Protein AF-A0A392NWX9-F1 (afdb_monomer_lite)

Structure (mmCIF, N/CA/C/O backbone):
data_AF-A0A392NWX9-F1
#
_entry.id   AF-A0A392NWX9-F1
#
loop_
_atom_site.group_PDB
_atom_site.id
_atom_site.type_symbol
_atom_site.label_atom_id
_atom_site.label_alt_id
_atom_site.label_comp_id
_atom_site.label_asym_id
_atom_site.label_entity_id
_atom_site.label_seq_id
_atom_site.pdbx_PDB_ins_code
_atom_site.Cartn_x
_atom_site.Cartn_y
_atom_site.Cartn_z
_atom_site.occupancy
_atom_site.B_iso_or_equiv
_atom_site.auth_seq_id
_atom_site.auth_comp_id
_atom_site.auth_asym_id
_atom_site.auth_atom_id
_atom_site.pdbx_PDB_model_num
ATOM 1 N N . MET A 1 1 ? -34.594 -14.656 4.050 1.00 49.50 1 MET A N 1
ATOM 2 C CA . MET A 1 1 ? -33.598 -13.805 3.363 1.00 49.50 1 MET A CA 1
ATOM 3 C C . MET A 1 1 ? -32.645 -14.717 2.615 1.00 49.50 1 MET A C 1
ATOM 5 O O . MET A 1 1 ? -32.000 -15.535 3.253 1.00 49.50 1 MET A O 1
ATOM 9 N N . ARG A 1 2 ? -32.621 -14.668 1.279 1.00 46.66 2 ARG A N 1
ATOM 10 C CA . ARG A 1 2 ? -31.607 -15.385 0.495 1.00 46.66 2 ARG A CA 1
ATOM 11 C C . ARG A 1 2 ? -30.357 -14.510 0.478 1.00 46.66 2 ARG A C 1
ATOM 13 O O . ARG A 1 2 ? -30.364 -13.478 -0.184 1.00 46.66 2 ARG A O 1
ATOM 20 N N . ALA A 1 3 ? -29.334 -14.883 1.241 1.00 52.28 3 ALA A N 1
ATOM 21 C CA . ALA A 1 3 ? -28.002 -14.331 1.038 1.00 52.28 3 ALA A CA 1
ATOM 22 C C . ALA A 1 3 ? -27.560 -14.743 -0.375 1.00 52.28 3 ALA A C 1
ATOM 24 O O . ALA A 1 3 ? -27.521 -15.932 -0.694 1.00 52.28 3 ALA A O 1
ATOM 25 N N . CYS A 1 4 ? -27.343 -13.762 -1.253 1.00 55.12 4 CYS A N 1
ATOM 26 C CA . CYS A 1 4 ? -26.766 -14.002 -2.571 1.00 55.12 4 CYS A CA 1
ATOM 27 C C . CYS A 1 4 ? -25.428 -14.742 -2.411 1.00 55.12 4 CYS A C 1
ATOM 29 O O . CYS A 1 4 ? -24.653 -14.368 -1.532 1.00 55.12 4 CYS A O 1
ATOM 31 N N . PRO A 1 5 ? -25.085 -15.697 -3.292 1.00 58.81 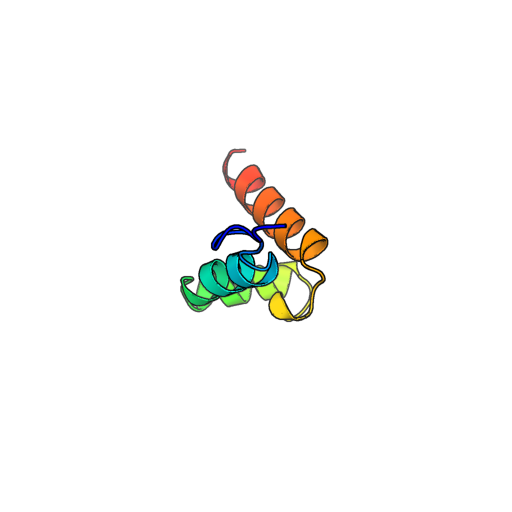5 PRO A N 1
ATOM 32 C CA . PRO A 1 5 ? -23.774 -16.355 -3.264 1.00 58.81 5 PRO A CA 1
ATOM 33 C C . PRO A 1 5 ? -22.603 -15.384 -3.525 1.00 58.81 5 PRO A C 1
ATOM 35 O O . PRO A 1 5 ? -21.453 -15.742 -3.315 1.00 58.81 5 PRO A O 1
ATOM 38 N N . HIS A 1 6 ? -22.903 -14.147 -3.945 1.00 53.97 6 HIS A N 1
ATOM 39 C CA . HIS A 1 6 ? -21.958 -13.047 -4.165 1.00 53.97 6 HI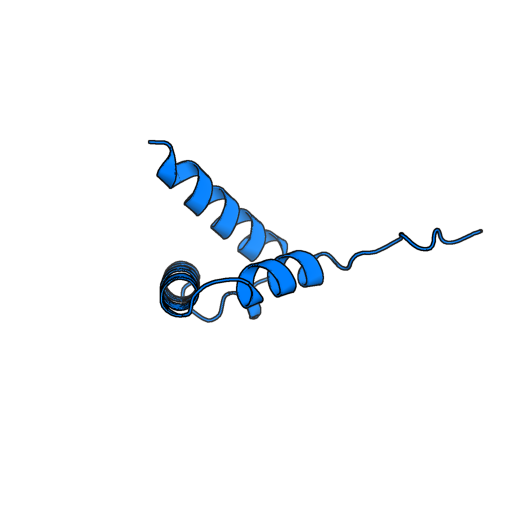S A CA 1
ATOM 40 C C . HIS A 1 6 ? -21.966 -11.982 -3.052 1.00 53.97 6 HIS A C 1
ATOM 42 O O . HIS A 1 6 ? -21.416 -10.896 -3.236 1.00 53.97 6 HIS A O 1
ATOM 48 N N . HIS A 1 7 ? -22.609 -12.236 -1.908 1.00 53.72 7 HIS A N 1
ATOM 49 C CA . HIS A 1 7 ? -22.548 -11.324 -0.767 1.00 53.72 7 HIS A CA 1
ATOM 50 C C . HIS A 1 7 ? -21.199 -11.489 -0.052 1.00 53.72 7 HIS A C 1
ATOM 52 O O . HIS A 1 7 ? -21.099 -12.205 0.937 1.00 53.72 7 HIS A O 1
ATOM 58 N N . GLY A 1 8 ? -20.165 -10.846 -0.596 1.00 55.56 8 GLY A N 1
ATOM 59 C CA . GLY A 1 8 ? -18.853 -10.746 0.036 1.00 55.56 8 GLY A CA 1
ATOM 60 C C . GLY A 1 8 ? -17.766 -11.530 -0.685 1.00 55.56 8 GLY A C 1
ATOM 61 O O . GLY A 1 8 ? -17.248 -12.508 -0.159 1.00 55.56 8 GLY A O 1
ATOM 62 N N . LEU A 1 9 ? -17.316 -11.042 -1.843 1.00 60.88 9 LEU A N 1
ATOM 63 C CA . LEU A 1 9 ? -15.864 -11.055 -2.017 1.00 60.88 9 LEU A CA 1
ATOM 64 C C . LEU A 1 9 ? -15.344 -10.152 -0.903 1.00 60.88 9 LEU A C 1
ATOM 66 O O . LEU A 1 9 ? -15.554 -8.938 -0.955 1.00 60.88 9 LEU A O 1
ATOM 70 N N . GLU A 1 10 ? -14.812 -10.754 0.162 1.00 82.38 10 GLU A N 1
ATOM 71 C CA . GLU A 1 10 ? -14.282 -9.980 1.274 1.00 82.38 10 GLU A CA 1
ATOM 72 C C . GLU A 1 10 ? -13.265 -9.001 0.691 1.00 82.38 10 GLU A C 1
ATOM 74 O O . GLU A 1 10 ? -12.407 -9.390 -0.096 1.00 82.38 10 GLU A O 1
ATOM 79 N N . GLN A 1 11 ? -13.418 -7.713 0.987 1.00 82.81 11 GLN A N 1
ATOM 80 C CA . GLN A 1 11 ? -12.655 -6.652 0.325 1.00 82.81 11 GLN A CA 1
ATOM 81 C C . GLN A 1 11 ? -11.137 -6.897 0.408 1.00 82.81 11 GLN A C 1
ATOM 83 O O . GLN A 1 11 ? -10.398 -6.609 -0.533 1.00 82.81 11 GLN A O 1
ATOM 88 N N . TRP A 1 12 ? -10.678 -7.540 1.486 1.00 85.56 12 TRP A N 1
ATOM 89 C CA . TRP A 1 12 ? -9.289 -7.969 1.631 1.00 85.56 12 TRP A CA 1
ATOM 90 C C . TRP A 1 12 ? -8.843 -8.976 0.556 1.00 85.56 12 TRP A C 1
ATOM 92 O O . TRP A 1 12 ? -7.687 -8.931 0.147 1.00 85.56 12 TRP A O 1
ATOM 102 N N . LEU A 1 13 ? -9.727 -9.840 0.043 1.00 90.81 13 LEU A N 1
ATOM 103 C CA . LEU A 1 13 ? -9.402 -10.827 -0.990 1.00 90.81 13 LEU A CA 1
ATOM 104 C C . LEU A 1 13 ? -9.031 -10.159 -2.319 1.00 90.81 13 LEU A C 1
ATOM 106 O O . LEU A 1 13 ? -8.215 -10.695 -3.070 1.00 90.81 13 LEU A O 1
ATOM 110 N N . ILE A 1 14 ? -9.585 -8.976 -2.600 1.00 90.94 14 ILE A N 1
ATOM 111 C CA . ILE A 1 14 ? -9.222 -8.175 -3.776 1.00 90.94 14 ILE A CA 1
ATOM 112 C C . ILE A 1 14 ? -7.758 -7.734 -3.661 1.00 90.94 14 ILE A C 1
ATOM 114 O O . ILE A 1 14 ? -6.969 -7.992 -4.569 1.00 90.94 14 ILE A O 1
ATOM 118 N N . ILE A 1 15 ? -7.378 -7.148 -2.520 1.00 93.44 15 ILE A N 1
ATOM 119 C CA . ILE A 1 15 ? -5.998 -6.713 -2.251 1.00 93.44 15 ILE A CA 1
ATOM 120 C C . ILE A 1 15 ? -5.049 -7.912 -2.230 1.00 93.44 15 ILE A C 1
ATOM 122 O O . ILE A 1 15 ? -3.981 -7.868 -2.837 1.00 93.44 15 ILE A O 1
ATOM 126 N N . TYR A 1 16 ? -5.461 -9.010 -1.597 1.00 94.12 16 TYR A N 1
ATOM 127 C CA . TYR A 1 16 ? -4.704 -10.255 -1.544 1.00 94.12 16 TYR A CA 1
ATOM 128 C C . TYR A 1 16 ? -4.418 -10.815 -2.934 1.00 94.12 16 TYR A C 1
ATOM 130 O O . TYR A 1 16 ? -3.271 -11.128 -3.254 1.00 94.12 16 TYR A O 1
ATOM 138 N N . THR A 1 17 ? -5.444 -10.924 -3.776 1.00 94.81 17 THR A N 1
ATOM 139 C CA . THR A 1 17 ? -5.299 -11.459 -5.133 1.00 94.81 17 THR A CA 1
ATOM 140 C C . THR A 1 17 ? -4.432 -10.540 -5.985 1.00 94.81 17 THR A C 1
ATOM 142 O O . THR A 1 17 ? -3.525 -11.021 -6.661 1.00 94.81 17 THR A O 1
ATOM 145 N N . PHE A 1 18 ? -4.655 -9.223 -5.901 1.00 94.38 18 PHE A N 1
ATOM 146 C CA . PHE A 1 18 ? -3.830 -8.228 -6.579 1.00 94.38 18 PHE A CA 1
ATOM 147 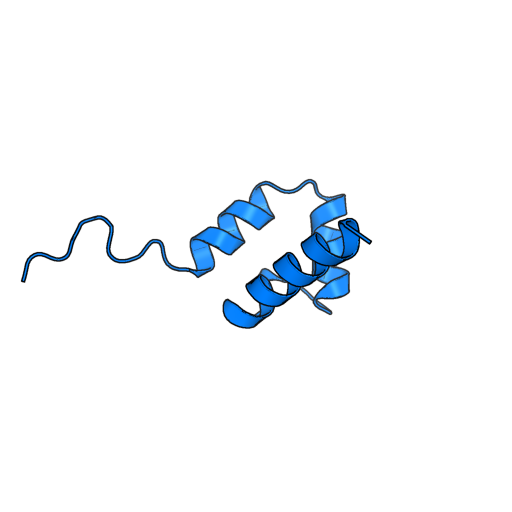C C . PHE A 1 18 ? -2.356 -8.379 -6.192 1.00 94.38 18 PHE A C 1
ATOM 149 O O . PHE A 1 18 ? -1.526 -8.650 -7.053 1.00 94.38 18 PHE A O 1
ATOM 156 N N . TYR A 1 19 ? -2.038 -8.299 -4.899 1.00 96.62 19 TYR A N 1
ATOM 157 C CA . TYR A 1 19 ? -0.667 -8.341 -4.391 1.00 96.62 19 TYR A CA 1
ATOM 158 C C . TYR A 1 19 ? 0.049 -9.660 -4.713 1.00 96.62 19 TYR A C 1
ATOM 160 O O . TYR A 1 19 ? 1.215 -9.652 -5.107 1.00 96.62 19 TYR A O 1
ATOM 168 N N . ASN A 1 20 ? -0.641 -10.802 -4.608 1.00 96.00 20 ASN A N 1
ATOM 169 C CA . ASN A 1 20 ? -0.055 -12.099 -4.965 1.00 96.00 20 ASN A CA 1
ATOM 170 C C . ASN A 1 20 ? 0.161 -12.271 -6.473 1.00 96.00 20 ASN A C 1
ATOM 172 O O . ASN A 1 20 ? 1.028 -13.052 -6.868 1.00 96.00 20 ASN A O 1
ATOM 176 N N . GLY A 1 21 ? -0.578 -11.535 -7.304 1.00 97.00 21 GLY A N 1
ATOM 177 C CA . GLY A 1 21 ? -0.367 -11.483 -8.748 1.00 97.00 21 GLY A CA 1
ATOM 178 C C . GLY A 1 21 ? 0.832 -10.630 -9.175 1.00 97.00 21 GLY A C 1
ATOM 179 O O . GLY A 1 21 ? 1.259 -10.719 -10.323 1.00 97.00 21 GLY A O 1
ATOM 180 N N . LEU A 1 22 ? 1.400 -9.817 -8.278 1.00 96.44 22 LEU A N 1
ATOM 181 C CA . LEU A 1 22 ? 2.507 -8.919 -8.605 1.00 96.44 22 LEU A CA 1
ATOM 182 C C . LEU A 1 22 ? 3.853 -9.640 -8.673 1.00 96.44 22 LEU A C 1
ATOM 184 O O . LEU A 1 22 ? 4.112 -10.599 -7.938 1.00 96.44 22 LEU A O 1
ATOM 188 N N . LEU A 1 23 ? 4.759 -9.095 -9.484 1.00 97.56 23 LEU A N 1
ATOM 189 C CA . LEU A 1 23 ? 6.172 -9.460 -9.463 1.00 97.56 23 LEU A CA 1
ATOM 190 C C . LEU A 1 23 ? 6.819 -9.047 -8.132 1.00 97.56 23 LEU A C 1
ATOM 192 O O . LEU A 1 23 ? 6.396 -8.085 -7.489 1.00 97.56 23 LEU A O 1
ATOM 196 N N . TY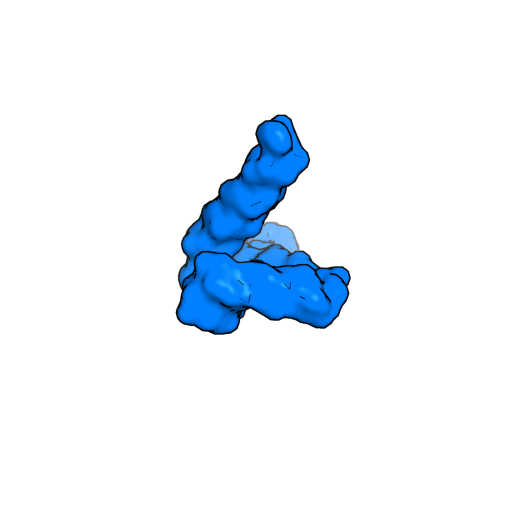R A 1 24 ? 7.870 -9.765 -7.730 1.00 96.50 24 TYR A N 1
ATOM 197 C CA . TYR A 1 24 ? 8.547 -9.552 -6.445 1.00 96.50 24 TYR A CA 1
ATOM 198 C C . TYR A 1 24 ? 9.029 -8.106 -6.253 1.00 96.50 24 TYR A C 1
ATOM 200 O O . TYR A 1 24 ? 8.801 -7.505 -5.208 1.00 96.50 24 TYR A O 1
ATOM 208 N N . ASN A 1 25 ? 9.646 -7.521 -7.280 1.00 96.81 25 ASN A N 1
ATOM 209 C CA . ASN A 1 25 ? 10.112 -6.136 -7.246 1.00 96.81 25 ASN A CA 1
ATOM 210 C C . ASN A 1 25 ? 8.955 -5.142 -7.066 1.00 96.81 25 ASN A C 1
ATOM 212 O O . ASN A 1 25 ? 9.082 -4.206 -6.286 1.00 96.81 25 ASN A O 1
ATOM 216 N N . THR A 1 26 ? 7.819 -5.367 -7.728 1.00 96.25 26 THR A N 1
ATOM 217 C CA . THR A 1 26 ? 6.634 -4.516 -7.575 1.00 96.25 26 THR A CA 1
ATOM 218 C C . THR A 1 26 ? 6.057 -4.606 -6.162 1.00 96.25 26 THR A C 1
ATOM 220 O O . THR A 1 26 ? 5.705 -3.575 -5.597 1.00 96.25 26 THR A O 1
ATOM 223 N N . ARG A 1 27 ? 6.022 -5.800 -5.549 1.00 97.12 27 ARG A N 1
ATOM 224 C CA . ARG A 1 27 ? 5.603 -5.955 -4.141 1.00 97.12 27 ARG A CA 1
ATOM 225 C C . ARG A 1 27 ? 6.504 -5.164 -3.200 1.00 97.12 27 ARG A C 1
ATOM 227 O O . ARG A 1 27 ? 5.999 -4.381 -2.410 1.00 97.12 27 ARG A O 1
ATOM 234 N N . MET A 1 28 ? 7.823 -5.290 -3.367 1.00 97.19 28 MET A N 1
ATOM 235 C CA . MET A 1 28 ? 8.806 -4.538 -2.580 1.00 97.19 28 MET A CA 1
ATOM 236 C C . MET A 1 28 ? 8.603 -3.021 -2.689 1.00 97.19 28 MET A C 1
ATOM 238 O O . MET A 1 28 ? 8.686 -2.319 -1.685 1.00 97.19 28 MET A O 1
ATOM 242 N N . THR A 1 29 ? 8.321 -2.503 -3.890 1.00 96.50 29 THR A N 1
ATOM 243 C CA . THR A 1 29 ? 8.026 -1.075 -4.087 1.00 96.50 29 THR A CA 1
ATOM 244 C C . THR A 1 29 ? 6.757 -0.648 -3.354 1.00 96.50 29 THR A C 1
ATOM 246 O O . THR A 1 29 ? 6.746 0.406 -2.722 1.00 96.50 29 THR A O 1
ATOM 249 N N . ILE A 1 30 ? 5.700 -1.459 -3.415 1.00 96.81 30 ILE A N 1
ATOM 250 C CA . ILE A 1 30 ? 4.436 -1.147 -2.743 1.00 96.81 30 ILE A CA 1
ATOM 251 C C . ILE A 1 30 ? 4.587 -1.217 -1.218 1.00 96.81 30 ILE A C 1
ATOM 253 O O . ILE A 1 30 ? 4.121 -0.313 -0.531 1.00 96.81 30 ILE A O 1
ATOM 257 N N . ASP A 1 31 ? 5.285 -2.220 -0.682 1.00 97.62 31 ASP A N 1
ATOM 258 C CA . ASP A 1 31 ? 5.540 -2.331 0.761 1.00 97.62 31 ASP A CA 1
ATOM 259 C C . ASP A 1 31 ? 6.394 -1.157 1.272 1.00 97.62 31 ASP A C 1
ATOM 261 O O . ASP A 1 31 ? 6.122 -0.566 2.319 1.00 97.62 31 ASP A O 1
ATOM 265 N N . ALA A 1 32 ? 7.398 -0.733 0.497 1.00 97.00 32 ALA A N 1
ATOM 266 C CA . ALA A 1 32 ? 8.174 0.459 0.827 1.00 97.00 32 ALA A CA 1
ATOM 267 C C . ALA A 1 32 ? 7.292 1.721 0.878 1.00 97.00 32 ALA A C 1
ATOM 269 O O . ALA A 1 32 ? 7.411 2.511 1.814 1.00 97.00 32 ALA A O 1
ATOM 270 N N . ALA A 1 33 ? 6.374 1.889 -0.080 1.00 95.88 33 ALA A N 1
ATOM 271 C CA . ALA A 1 33 ? 5.431 3.008 -0.103 1.00 95.88 33 ALA A CA 1
ATOM 272 C C . ALA A 1 33 ? 4.400 2.946 1.041 1.00 95.88 33 ALA A C 1
ATOM 274 O O . ALA A 1 33 ? 4.002 3.982 1.571 1.00 95.88 33 ALA A O 1
ATOM 275 N N . ALA A 1 34 ? 4.005 1.743 1.465 1.00 96.56 34 ALA A N 1
ATOM 276 C CA . ALA A 1 34 ? 3.123 1.523 2.611 1.00 96.56 34 ALA A CA 1
ATOM 277 C C . ALA A 1 34 ? 3.826 1.728 3.971 1.00 96.56 34 ALA A C 1
ATOM 279 O O . ALA A 1 34 ? 3.160 1.775 5.014 1.00 96.56 34 ALA A O 1
ATOM 280 N N . GLY A 1 35 ? 5.161 1.845 3.982 1.00 96.69 35 GLY A N 1
ATOM 281 C CA . GLY A 1 35 ? 5.972 1.925 5.199 1.00 96.69 35 GLY A CA 1
ATOM 282 C C . GLY A 1 35 ? 6.037 0.602 5.971 1.00 96.69 35 GLY A C 1
ATOM 283 O O . GLY A 1 35 ? 6.133 0.616 7.196 1.00 96.69 35 GLY A O 1
ATOM 284 N N . GLY A 1 36 ? 5.921 -0.532 5.278 1.00 95.62 36 GLY A N 1
ATOM 285 C CA . GLY A 1 36 ? 5.799 -1.872 5.855 1.00 95.62 36 GLY A CA 1
ATOM 286 C C . GLY A 1 36 ? 5.000 -2.794 4.934 1.00 95.62 36 GLY A C 1
ATOM 287 O O . GLY A 1 36 ? 4.680 -2.416 3.813 1.00 95.62 36 GLY A O 1
ATOM 288 N N . ALA A 1 37 ? 4.646 -3.998 5.381 1.00 96.12 37 ALA A N 1
ATOM 289 C CA . ALA A 1 37 ? 3.849 -4.891 4.542 1.00 96.12 37 ALA A CA 1
ATOM 290 C C . ALA A 1 37 ? 2.472 -4.273 4.239 1.00 96.12 37 ALA A C 1
ATOM 292 O O . ALA A 1 37 ? 1.727 -3.916 5.154 1.00 96.12 37 ALA A O 1
ATOM 293 N N . LEU A 1 38 ? 2.100 -4.185 2.957 1.00 96.50 38 LEU A N 1
ATOM 294 C CA . LEU A 1 38 ? 0.786 -3.688 2.534 1.00 96.50 38 LEU A CA 1
ATOM 295 C C . LEU A 1 38 ? -0.356 -4.493 3.171 1.00 96.50 38 LEU A C 1
ATOM 297 O O . LEU A 1 38 ? -1.399 -3.940 3.507 1.00 96.50 38 LEU A O 1
ATOM 301 N N . MET A 1 39 ? -0.142 -5.799 3.352 1.00 94.38 39 MET A N 1
ATOM 302 C CA . MET A 1 39 ? -1.117 -6.724 3.939 1.00 94.38 39 MET A CA 1
ATOM 303 C C . MET A 1 39 ? -1.450 -6.434 5.403 1.00 94.38 39 MET A C 1
ATOM 305 O O . MET A 1 39 ? -2.498 -6.871 5.869 1.00 94.38 39 MET A O 1
ATOM 309 N N . ASP A 1 40 ? -0.607 -5.675 6.107 1.00 95.62 40 ASP A N 1
ATOM 310 C CA . ASP A 1 40 ? -0.866 -5.271 7.492 1.00 95.62 40 ASP A CA 1
ATOM 311 C C . ASP A 1 40 ? -1.760 -4.022 7.571 1.00 95.62 40 ASP A C 1
ATOM 313 O O . ASP A 1 40 ? -2.183 -3.615 8.656 1.00 95.62 40 ASP A O 1
ATOM 317 N N . LYS A 1 41 ? -2.047 -3.379 6.431 1.00 94.31 41 LYS A N 1
ATOM 318 C CA . LYS A 1 41 ? -2.869 -2.170 6.372 1.00 94.31 41 LYS A CA 1
ATOM 319 C C . LYS A 1 41 ? -4.361 -2.503 6.331 1.00 94.31 41 LYS A C 1
ATOM 321 O O . LYS A 1 41 ? -4.766 -3.483 5.700 1.00 94.31 41 LYS A O 1
ATOM 326 N N . PRO A 1 42 ? -5.221 -1.654 6.922 1.00 93.94 42 PRO A N 1
ATOM 327 C CA . PRO A 1 42 ? -6.658 -1.723 6.690 1.00 93.94 42 PRO A CA 1
ATOM 328 C C . PRO A 1 42 ? -6.975 -1.648 5.192 1.00 93.94 42 PRO A C 1
ATOM 330 O O . PRO A 1 42 ? -6.329 -0.897 4.460 1.00 93.94 42 PRO A O 1
ATOM 333 N N . PHE A 1 43 ? -8.017 -2.360 4.744 1.00 91.19 43 PHE A N 1
ATOM 334 C CA . PHE A 1 43 ? -8.400 -2.420 3.325 1.00 91.19 43 PHE A CA 1
ATOM 335 C C . PHE A 1 43 ? -8.446 -1.040 2.657 1.00 91.19 43 PHE A C 1
ATOM 337 O O . PHE A 1 43 ? -7.916 -0.867 1.565 1.00 91.19 43 PHE A O 1
ATOM 344 N N . LYS A 1 44 ? -9.052 -0.056 3.332 1.00 94.06 44 LYS A N 1
ATOM 345 C CA . LYS A 1 44 ? -9.193 1.304 2.811 1.00 94.06 44 LYS A CA 1
ATOM 346 C C . LYS A 1 44 ? -7.837 1.955 2.519 1.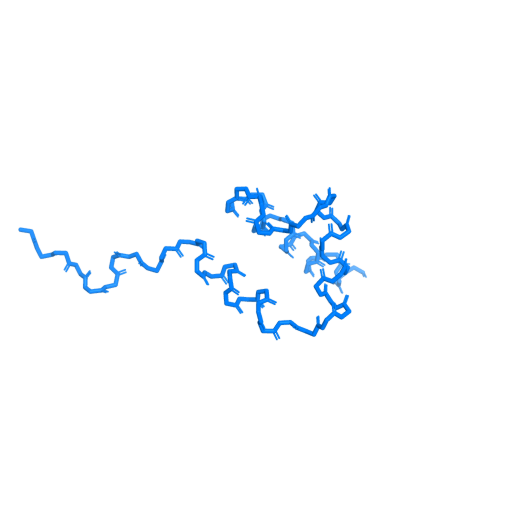00 94.06 44 LYS A C 1
ATOM 348 O O . LYS A 1 44 ? -7.660 2.494 1.436 1.00 94.06 44 LYS A O 1
ATOM 353 N N . GLU A 1 45 ? -6.885 1.858 3.445 1.00 95.81 45 GLU A N 1
ATOM 354 C CA . GLU A 1 45 ? -5.544 2.433 3.279 1.00 95.81 45 GLU A CA 1
ATOM 355 C C . GLU A 1 45 ? -4.761 1.723 2.170 1.00 95.81 45 GLU A C 1
ATOM 357 O O . GLU A 1 45 ? -4.130 2.377 1.342 1.00 95.81 45 GLU A O 1
ATOM 362 N N . ALA A 1 46 ? -4.835 0.388 2.117 1.00 96.44 46 ALA A N 1
ATOM 363 C CA . ALA A 1 46 ? -4.185 -0.386 1.062 1.00 96.44 46 ALA A CA 1
ATOM 364 C C . ALA A 1 46 ? -4.753 -0.044 -0.325 1.00 96.44 46 ALA A C 1
ATOM 366 O O . ALA A 1 46 ? -3.999 0.128 -1.282 1.00 96.44 46 ALA A O 1
ATOM 367 N N . TYR A 1 47 ? -6.078 0.084 -0.426 1.00 95.62 47 TYR A N 1
ATOM 368 C CA . TYR A 1 47 ? -6.764 0.444 -1.662 1.00 95.62 47 TYR A CA 1
ATOM 369 C C . TYR A 1 47 ? -6.400 1.862 -2.120 1.00 95.62 47 TYR A C 1
ATOM 371 O O . TYR A 1 47 ? -6.016 2.051 -3.271 1.00 95.62 47 TYR A O 1
ATOM 379 N N . GLU A 1 48 ? -6.469 2.849 -1.220 1.00 96.19 48 GLU A N 1
ATOM 380 C CA . GLU A 1 48 ? -6.118 4.243 -1.522 1.00 96.19 48 GLU A CA 1
ATOM 381 C C . GLU A 1 48 ? -4.657 4.379 -1.963 1.00 96.19 48 GLU A C 1
ATOM 383 O O . GLU A 1 48 ? -4.368 5.113 -2.905 1.00 96.19 48 GLU A O 1
ATOM 388 N N . LEU A 1 49 ? -3.730 3.642 -1.341 1.00 96.31 49 LEU A N 1
ATOM 389 C CA . LEU A 1 49 ? -2.329 3.640 -1.754 1.00 96.31 49 LEU A CA 1
ATOM 390 C C . LEU A 1 49 ? -2.152 3.113 -3.185 1.00 96.31 49 LEU A C 1
ATOM 392 O O . LEU A 1 49 ? -1.473 3.756 -3.984 1.00 96.31 49 LEU A O 1
ATOM 396 N N . ILE A 1 50 ? -2.764 1.970 -3.516 1.00 94.75 50 ILE A N 1
ATOM 397 C CA . ILE A 1 50 ? -2.686 1.389 -4.866 1.00 94.75 50 ILE A CA 1
ATOM 398 C C . ILE A 1 50 ? -3.264 2.361 -5.898 1.00 94.75 50 ILE A C 1
ATOM 400 O O . ILE A 1 50 ? -2.636 2.599 -6.929 1.00 94.75 50 ILE A O 1
ATOM 404 N N . GLU A 1 51 ? -4.427 2.945 -5.610 1.00 94.62 51 GLU A N 1
ATOM 405 C CA . GLU A 1 51 ? -5.090 3.901 -6.498 1.00 94.62 51 GLU A CA 1
ATOM 406 C C . GLU A 1 51 ? -4.219 5.147 -6.723 1.00 94.62 51 GLU A C 1
ATOM 408 O O . GLU A 1 51 ? -3.984 5.545 -7.863 1.00 94.62 51 GLU A O 1
ATOM 413 N N . ASN A 1 52 ? -3.640 5.710 -5.659 1.00 94.62 52 ASN A N 1
ATOM 414 C CA . ASN A 1 52 ? -2.726 6.849 -5.759 1.00 94.62 52 ASN A CA 1
ATOM 415 C C . ASN A 1 52 ? -1.473 6.512 -6.579 1.00 94.62 52 ASN A C 1
ATOM 417 O O . ASN A 1 52 ? -1.015 7.324 -7.382 1.00 94.62 52 ASN A O 1
ATOM 421 N N . MET A 1 53 ? -0.895 5.322 -6.403 1.00 92.69 53 MET A N 1
ATOM 422 C CA . MET A 1 53 ? 0.254 4.882 -7.202 1.00 92.69 53 MET A CA 1
ATOM 423 C C . MET A 1 53 ? -0.113 4.702 -8.680 1.00 92.69 53 MET A C 1
ATOM 425 O O . MET A 1 53 ? 0.675 5.073 -9.548 1.00 92.69 53 MET A O 1
ATOM 429 N N . ALA A 1 54 ? -1.309 4.183 -8.970 1.00 90.88 54 ALA A N 1
ATOM 430 C CA . ALA A 1 54 ? -1.812 4.057 -10.332 1.00 90.88 54 ALA A CA 1
ATOM 431 C C . ALA A 1 54 ? -2.032 5.431 -10.982 1.00 90.88 54 ALA A C 1
ATOM 433 O O . ALA A 1 54 ? -1.630 5.630 -12.125 1.00 90.88 54 ALA A O 1
ATOM 434 N N . GLN A 1 55 ? -2.601 6.394 -10.253 1.00 90.12 55 GLN A N 1
ATOM 435 C CA . GLN A 1 55 ? -2.840 7.757 -10.741 1.00 90.12 55 GLN A CA 1
ATOM 436 C C . GLN A 1 55 ? -1.542 8.540 -10.973 1.00 90.12 55 GLN A C 1
ATOM 438 O O . GLN A 1 55 ? -1.428 9.241 -11.977 1.00 90.12 55 GLN A O 1
ATOM 443 N N . ASN A 1 56 ? -0.531 8.355 -10.117 1.00 80.19 56 ASN A N 1
ATOM 444 C CA . ASN A 1 56 ? 0.790 8.967 -10.298 1.00 80.19 56 ASN A CA 1
ATOM 445 C C . ASN A 1 56 ? 1.519 8.483 -11.567 1.00 80.19 56 ASN A C 1
ATOM 447 O O . ASN A 1 56 ? 2.422 9.164 -12.038 1.00 80.19 56 ASN A O 1
ATOM 451 N N . HIS A 1 57 ? 1.143 7.334 -12.142 1.00 62.31 57 HIS A N 1
ATOM 452 C CA . HIS A 1 57 ? 1.729 6.833 -13.392 1.00 62.31 57 HIS A CA 1
ATOM 453 C C . HIS A 1 57 ? 1.128 7.489 -14.655 1.00 62.31 57 HIS A C 1
ATOM 455 O O . HIS A 1 57 ? 1.613 7.255 -15.760 1.00 62.31 57 HIS A O 1
ATOM 461 N N . TYR A 1 58 ? 0.071 8.298 -14.513 1.00 54.56 58 TYR A N 1
ATOM 462 C CA . TYR A 1 58 ? -0.574 9.021 -15.618 1.00 54.56 58 TYR A CA 1
ATOM 463 C C . TYR A 1 58 ? -0.222 10.519 -15.666 1.00 54.56 58 TYR A C 1
ATOM 465 O O . TYR A 1 58 ? -0.837 11.252 -16.444 1.00 54.56 58 TYR A O 1
ATOM 473 N N . GLN A 1 59 ? 0.745 10.972 -14.858 1.00 46.22 59 GLN A N 1
ATOM 474 C CA . GLN A 1 59 ? 1.301 12.332 -14.905 1.00 46.22 59 GLN A CA 1
ATOM 475 C C . GLN A 1 59 ? 2.648 12.392 -15.622 1.00 46.22 59 GLN A C 1
ATOM 477 O O . GLN A 1 59 ? 3.424 11.416 -15.529 1.00 46.22 59 GLN A O 1
#

Sequence (59 aa):
MRACPHHGLEQWLIIYTFYNGLLYNTRMTIDAAAGGALMDKPFKEAYELIENMAQNHYQ

Organism: NCBI:txid97028

Secondary structure (DSSP, 8-state):
----TTS---HHHHHHHHHHHS-HHHHHHHHHHHTS-GGGS-HHHHHHHHHHHHHHTT-

Foldseek 3Di:
DDDDPPNDPPLLVVLVVVLVPDDPVVQVVLCVQVVHHLSVDDSVSSVVSVVVVVVVVVD

pLDDT: mean 85.99, std 16.63, range [46.22, 97.62]

Radius of gyration: 13.67 Å; chains: 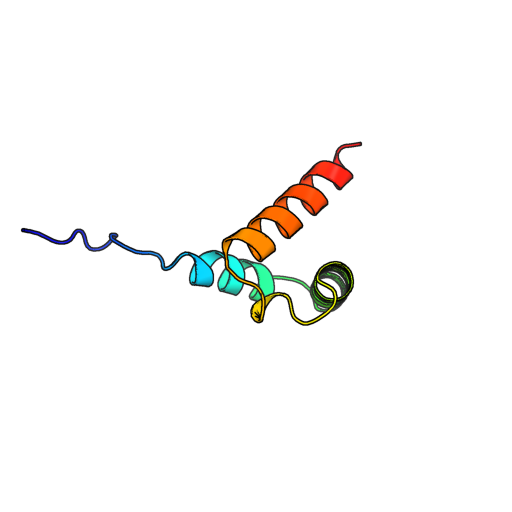1; bounding box: 44×29×23 Å